Protein 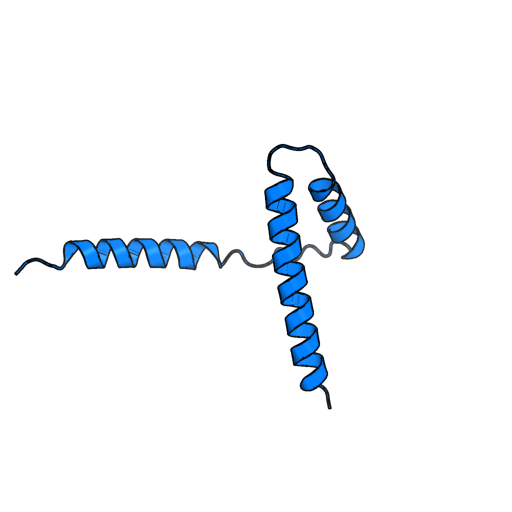AF-A0A7Y2NWG6-F1 (afdb_monomer)

Mean predicted aligned error: 16.25 Å

Sequence (76 aa):
MTTSMPHRLALGVVLLFALGCASGERNAAVDPDSQRVRDSAIGASKLPGAAGVRGAIRAADSASARRAREDSVAAP

Solvent-accessible surface area (backbone atoms only — not comparable to full-atom values): 4649 Å² total; per-residue (Å²): 144,85,76,66,65,66,55,55,55,53,52,51,54,53,50,55,57,58,60,67,74,66,75,74,81,80,89,63,96,62,58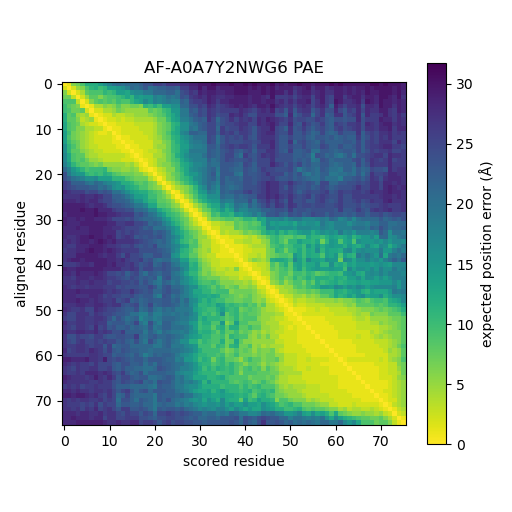,69,67,62,52,54,53,50,55,49,51,51,34,72,39,90,53,91,63,17,70,57,53,41,50,51,52,52,53,51,53,52,52,52,54,48,48,55,52,54,49,60,71,69,54,129

Radius of gyration: 19.22 Å; Cα contacts (8 Å, |Δi|>4): 11; chains: 1; bounding box: 58×33×40 Å

pLDDT: mean 72.67, std 11.43, range [47.09, 91.25]

Secondary structure (DSSP, 8-state):
---HHHHHHHHHHHHHHHHHTT---------HHHHHHHHHHHHHS--TTHHHHHHHHHHHHHHHHHHHHHHHHH--

Foldseek 3Di:
DDPPVVVVVVVVVVVVVVVVVPPDDDPDVDPPVNVVVVLVVLCVDPDVCSVVSVVVVVVVVVVVVVVVVVVVVVPD

Structure (mmCIF, N/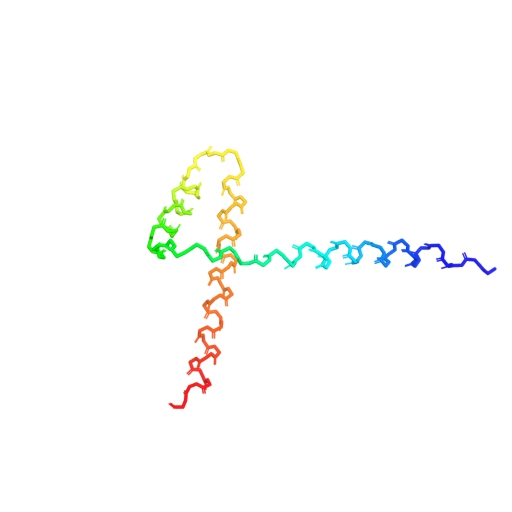CA/C/O backbone):
data_AF-A0A7Y2NWG6-F1
#
_entry.id   AF-A0A7Y2NWG6-F1
#
loop_
_atom_site.group_PDB
_atom_site.id
_atom_site.type_symbol
_atom_site.label_atom_id
_atom_site.label_alt_id
_atom_site.label_comp_id
_atom_site.label_asym_id
_atom_site.label_entity_id
_atom_site.label_seq_id
_atom_site.pdbx_PDB_ins_code
_atom_site.Cartn_x
_atom_site.Cartn_y
_atom_site.Cartn_z
_atom_site.occupancy
_atom_site.B_iso_or_equiv
_atom_site.auth_seq_id
_atom_site.auth_comp_id
_atom_site.auth_asym_id
_atom_site.auth_atom_id
_atom_site.pdbx_PDB_model_num
ATOM 1 N N . MET A 1 1 ? -39.050 -15.771 -17.154 1.00 47.09 1 MET A N 1
ATOM 2 C CA . MET A 1 1 ? -37.617 -15.563 -17.465 1.00 47.09 1 MET A CA 1
ATOM 3 C C . MET A 1 1 ? -37.216 -14.185 -16.934 1.00 47.09 1 MET A C 1
ATOM 5 O O . MET A 1 1 ? -37.366 -13.195 -17.631 1.00 47.09 1 MET A O 1
ATOM 9 N N . THR A 1 2 ? -36.838 -14.085 -15.656 1.00 55.12 2 THR A N 1
ATOM 10 C CA . THR A 1 2 ? -36.549 -12.805 -14.969 1.00 55.12 2 THR A CA 1
ATOM 11 C C . THR A 1 2 ? -35.249 -12.930 -14.167 1.00 55.12 2 THR A C 1
ATOM 13 O O . THR A 1 2 ? -35.266 -13.048 -12.948 1.00 55.12 2 THR A O 1
ATOM 16 N N . THR A 1 3 ? -34.106 -12.955 -14.856 1.00 57.50 3 THR A N 1
ATOM 17 C CA . THR A 1 3 ? -32.751 -13.052 -14.263 1.00 57.50 3 THR A CA 1
ATOM 18 C C . THR A 1 3 ? -31.946 -11.745 -14.374 1.00 57.50 3 THR A C 1
ATOM 20 O O . THR A 1 3 ? -30.728 -11.734 -14.196 1.00 57.50 3 THR A O 1
ATOM 23 N N . SER A 1 4 ? -32.605 -10.612 -14.647 1.00 59.19 4 SER A N 1
ATOM 24 C CA . SER A 1 4 ? -31.951 -9.312 -14.883 1.00 59.19 4 SER A CA 1
ATOM 25 C C . SER A 1 4 ? -31.618 -8.516 -13.611 1.00 59.19 4 SER A C 1
ATOM 27 O O . SER A 1 4 ? -30.740 -7.657 -13.647 1.00 59.19 4 SER A O 1
ATOM 29 N N . MET A 1 5 ? -32.267 -8.802 -12.478 1.00 59.25 5 MET A N 1
ATOM 30 C CA . MET A 1 5 ? -32.024 -8.120 -11.196 1.00 59.25 5 MET A CA 1
ATOM 31 C C . MET A 1 5 ? -30.660 -8.414 -10.536 1.00 59.25 5 MET A C 1
ATOM 33 O O . MET A 1 5 ? -29.995 -7.449 -10.156 1.00 59.25 5 MET A O 1
ATOM 37 N N . PRO A 1 6 ? -30.178 -9.672 -10.422 1.00 67.31 6 PRO A N 1
ATOM 38 C CA . PRO A 1 6 ? -28.908 -9.940 -9.737 1.00 67.31 6 PRO A CA 1
ATOM 39 C C . PRO A 1 6 ? -27.700 -9.381 -10.503 1.00 67.31 6 PRO A C 1
ATOM 41 O O . PRO A 1 6 ? -26.724 -8.953 -9.895 1.00 67.31 6 PRO A O 1
ATOM 44 N N . HIS A 1 7 ? -27.792 -9.306 -11.834 1.00 71.00 7 HIS A N 1
ATOM 45 C CA . HIS A 1 7 ? -26.727 -8.786 -12.693 1.00 71.00 7 HIS A CA 1
ATOM 46 C C . HIS A 1 7 ? -26.516 -7.277 -12.527 1.00 71.00 7 HIS A C 1
ATOM 48 O O . HIS A 1 7 ? -25.379 -6.814 -12.501 1.00 71.00 7 HIS A O 1
ATOM 54 N N . ARG A 1 8 ? -27.598 -6.501 -12.369 1.00 78.38 8 ARG A N 1
ATOM 55 C CA . ARG A 1 8 ? -27.502 -5.047 -12.150 1.00 78.38 8 ARG A CA 1
ATOM 56 C C . ARG A 1 8 ? -26.897 -4.714 -10.789 1.00 78.38 8 ARG A C 1
ATOM 58 O O . ARG A 1 8 ? -26.113 -3.776 -10.686 1.00 78.38 8 ARG A O 1
ATOM 65 N N . LEU A 1 9 ? -27.227 -5.508 -9.770 1.00 79.56 9 LEU A N 1
ATOM 66 C CA . LEU A 1 9 ? -26.675 -5.346 -8.428 1.00 79.56 9 LEU A CA 1
ATOM 67 C C . LEU A 1 9 ? -25.179 -5.700 -8.395 1.00 79.56 9 LEU A C 1
ATOM 69 O O . LEU A 1 9 ? -24.381 -4.938 -7.857 1.00 79.56 9 LEU A O 1
ATOM 73 N N . ALA A 1 10 ? -24.789 -6.800 -9.049 1.00 81.50 10 ALA A N 1
ATOM 74 C CA . ALA A 1 10 ? -23.389 -7.196 -9.183 1.00 81.50 10 ALA A CA 1
ATOM 75 C C . ALA A 1 10 ? -22.549 -6.136 -9.920 1.00 81.50 10 ALA A C 1
ATOM 77 O O . ALA A 1 10 ? -21.459 -5.791 -9.468 1.00 81.50 10 ALA A O 1
ATOM 78 N N . LEU A 1 11 ? -23.079 -5.559 -11.006 1.00 84.12 11 LEU A N 1
ATOM 79 C CA . LEU A 1 11 ? -22.410 -4.488 -11.751 1.00 84.12 11 LEU A CA 1
ATOM 80 C C . LEU A 1 11 ? -22.178 -3.238 -10.883 1.00 84.12 11 LEU A C 1
ATOM 82 O O . LEU A 1 11 ? -21.101 -2.646 -10.931 1.00 84.12 11 LEU A O 1
ATOM 86 N N . GLY A 1 12 ? -23.163 -2.859 -10.061 1.00 84.88 12 GLY A N 1
ATOM 87 C CA . GLY A 1 12 ? -23.048 -1.714 -9.153 1.00 84.88 12 GLY A CA 1
ATOM 88 C C . GLY A 1 12 ? -21.954 -1.887 -8.096 1.00 84.88 12 GLY A C 1
ATOM 89 O O . GLY A 1 12 ? -21.202 -0.951 -7.830 1.00 84.88 12 GLY A O 1
ATOM 90 N N . VAL A 1 13 ? -21.814 -3.094 -7.538 1.00 83.50 13 VAL A N 1
ATOM 91 C CA . VAL A 1 13 ? -20.768 -3.411 -6.548 1.00 83.50 13 VAL A CA 1
ATOM 92 C C . VAL A 1 13 ? -19.370 -3.349 -7.171 1.00 83.50 13 VAL A C 1
ATO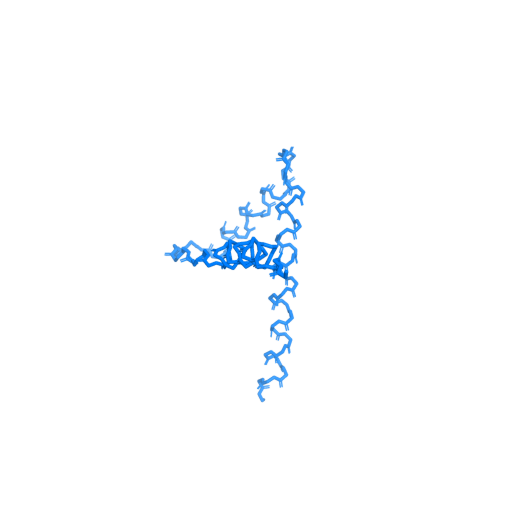M 94 O O . VAL A 1 13 ? -18.459 -2.776 -6.574 1.00 83.50 13 VAL A O 1
ATOM 97 N N . VAL A 1 14 ? -19.200 -3.876 -8.388 1.00 82.69 14 VAL A N 1
ATOM 98 C CA . VAL A 1 14 ? -17.917 -3.816 -9.111 1.00 82.69 14 VAL A CA 1
ATOM 99 C C . VAL A 1 14 ? -17.522 -2.369 -9.419 1.00 82.69 14 VAL A C 1
ATOM 101 O O . VAL A 1 14 ? -16.365 -1.993 -9.228 1.00 82.69 14 VAL A O 1
ATOM 104 N N . LEU A 1 15 ? -18.479 -1.535 -9.835 1.00 81.69 15 LEU A N 1
ATOM 105 C CA . LEU A 1 15 ? -18.227 -0.127 -10.143 1.00 81.69 15 LEU A CA 1
ATOM 106 C C . LEU A 1 15 ? -17.794 0.668 -8.900 1.00 81.69 15 LEU A C 1
ATOM 108 O O . LEU A 1 15 ? -16.845 1.448 -8.969 1.00 81.69 15 LEU A O 1
ATOM 112 N N . LEU A 1 16 ? -18.443 0.435 -7.754 1.00 79.50 16 LEU A N 1
ATOM 113 C CA . LEU A 1 16 ? -18.067 1.044 -6.472 1.00 79.50 16 LEU A CA 1
ATOM 114 C C . LEU A 1 16 ? -16.637 0.675 -6.054 1.00 79.50 16 LEU A C 1
ATOM 116 O O . LEU A 1 16 ? -15.897 1.535 -5.579 1.00 79.50 16 LEU A O 1
ATOM 120 N N . PHE A 1 17 ? -16.227 -0.578 -6.267 1.00 74.94 17 PHE A N 1
ATOM 121 C CA . PHE A 1 17 ? -14.869 -1.023 -5.952 1.00 74.94 17 PHE A CA 1
ATOM 122 C C . PHE A 1 17 ? -13.824 -0.392 -6.887 1.00 74.94 17 PHE A C 1
ATOM 124 O O . PHE A 1 17 ? -12.752 0.012 -6.437 1.00 74.94 17 PHE A O 1
ATOM 131 N N . ALA A 1 18 ? -14.154 -0.236 -8.173 1.00 72.62 18 ALA A N 1
ATOM 132 C CA . ALA A 1 18 ? -13.281 0.408 -9.153 1.00 72.62 18 ALA A CA 1
ATOM 133 C C . ALA A 1 18 ? -13.045 1.901 -8.848 1.00 72.62 18 ALA A C 1
ATOM 135 O O . ALA A 1 18 ? -11.928 2.393 -9.000 1.00 72.62 18 ALA A O 1
ATOM 136 N N . LEU A 1 19 ? -14.065 2.612 -8.356 1.00 69.62 19 LEU A N 1
ATOM 137 C CA . LEU A 1 19 ? -13.960 4.027 -7.971 1.00 69.62 19 LEU A CA 1
ATOM 138 C C . LEU A 1 19 ? -13.077 4.248 -6.728 1.00 69.62 19 LEU A C 1
ATOM 140 O O . LEU A 1 19 ? -12.438 5.291 -6.611 1.00 69.62 19 LEU A O 1
ATOM 144 N N . GLY A 1 20 ? -12.982 3.266 -5.824 1.00 61.81 20 GLY A N 1
ATOM 145 C CA . GLY A 1 20 ? -12.122 3.343 -4.635 1.00 61.81 20 GLY A CA 1
ATOM 146 C C . GLY A 1 20 ? -10.618 3.304 -4.937 1.00 61.81 20 GLY A C 1
ATOM 147 O O . GLY A 1 20 ? -9.823 3.849 -4.173 1.00 61.81 20 GLY A O 1
ATOM 148 N N . CYS A 1 21 ? -10.215 2.721 -6.070 1.00 61.97 21 CYS A N 1
ATOM 149 C CA . CYS A 1 21 ? -8.810 2.659 -6.492 1.00 61.97 21 CYS A CA 1
ATOM 150 C C . CYS A 1 21 ? -8.303 3.950 -7.159 1.00 61.97 21 CYS A C 1
ATOM 152 O O . CYS A 1 21 ? -7.102 4.079 -7.377 1.00 61.97 21 CYS A O 1
ATOM 154 N N . ALA A 1 22 ? -9.182 4.911 -7.464 1.00 56.00 22 ALA A N 1
ATOM 155 C CA . ALA A 1 22 ? -8.843 6.132 -8.199 1.00 56.00 22 ALA A CA 1
ATOM 156 C C . ALA A 1 22 ? -8.521 7.343 -7.295 1.00 56.00 22 ALA A C 1
ATOM 158 O O . ALA A 1 22 ? -8.664 8.490 -7.718 1.00 56.00 22 ALA A O 1
ATOM 159 N N . SER A 1 23 ? -8.081 7.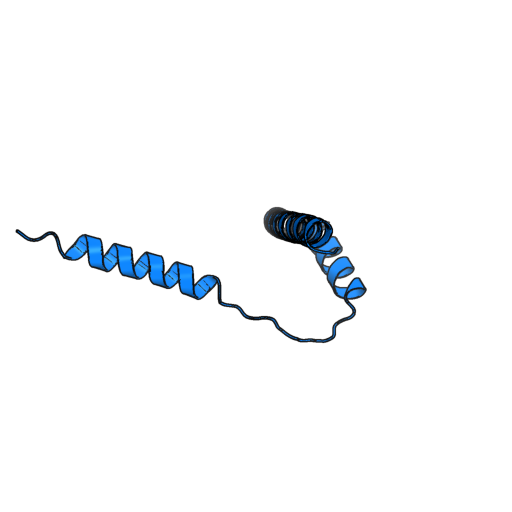124 -6.051 1.00 56.47 23 SER A N 1
ATOM 160 C CA . SER A 1 23 ? -7.558 8.213 -5.210 1.00 56.47 23 SER A CA 1
ATOM 161 C C . SER A 1 23 ? -6.138 8.575 -5.648 1.00 56.47 23 SER A C 1
ATOM 163 O O . SER A 1 23 ? -5.154 8.065 -5.119 1.00 56.47 23 SER A O 1
ATOM 165 N N . GLY A 1 24 ? -6.067 9.435 -6.664 1.00 56.41 24 GLY A N 1
ATOM 166 C CA . GLY A 1 24 ? -4.841 9.984 -7.229 1.00 56.41 24 GLY A CA 1
ATOM 167 C C . GLY A 1 24 ? -4.076 10.878 -6.251 1.00 56.41 24 GLY A C 1
ATOM 168 O O . GLY A 1 24 ? -4.606 11.841 -5.700 1.00 56.41 24 GLY A O 1
ATOM 169 N N . GLU A 1 25 ? -2.823 10.485 -6.043 1.00 58.81 25 GLU A N 1
ATOM 170 C CA . GLU A 1 25 ? -1.616 11.260 -5.749 1.00 58.81 25 GLU A CA 1
ATOM 171 C C . GLU A 1 25 ? -1.793 12.731 -5.314 1.00 58.81 25 GLU A C 1
ATOM 173 O O . GLU A 1 25 ? -1.988 13.646 -6.117 1.00 58.81 25 GLU A O 1
ATOM 178 N N . ARG A 1 26 ? -1.625 12.983 -4.009 1.00 53.97 26 ARG A N 1
ATOM 179 C CA . ARG A 1 26 ? -1.382 14.329 -3.478 1.00 53.97 26 ARG A CA 1
ATOM 180 C C . ARG A 1 26 ? 0.104 14.649 -3.633 1.00 53.97 26 ARG A C 1
ATOM 182 O O . ARG A 1 26 ? 0.902 14.294 -2.772 1.00 53.97 26 ARG A O 1
ATOM 189 N N . ASN A 1 27 ? 0.450 15.343 -4.718 1.00 52.34 27 ASN A N 1
ATOM 190 C 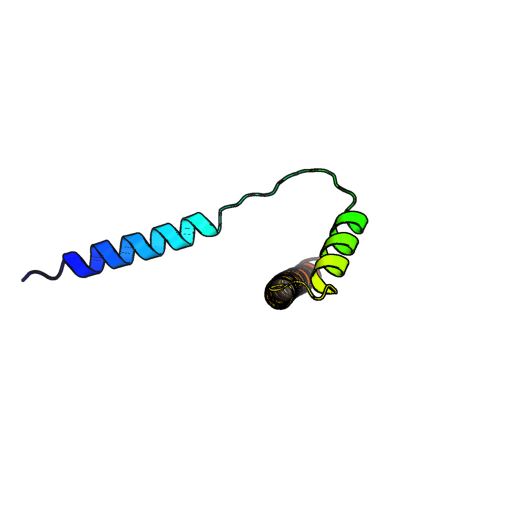CA . ASN A 1 27 ? 1.743 16.008 -4.909 1.00 52.34 27 ASN A CA 1
ATOM 191 C C . ASN A 1 27 ? 1.904 17.160 -3.903 1.00 52.34 27 ASN A C 1
ATOM 193 O O . ASN A 1 27 ? 1.769 18.334 -4.236 1.00 52.34 27 ASN A O 1
ATOM 197 N N . ALA A 1 28 ? 2.176 16.825 -2.647 1.00 56.62 28 ALA A N 1
ATOM 198 C CA . ALA A 1 28 ? 2.922 17.713 -1.779 1.00 56.62 28 ALA A CA 1
ATOM 199 C C . ALA A 1 28 ? 4.362 17.210 -1.839 1.00 56.62 28 ALA A C 1
ATOM 201 O O . ALA A 1 28 ? 4.614 16.055 -1.498 1.00 56.62 28 ALA A O 1
ATOM 202 N N . ALA A 1 29 ? 5.286 18.053 -2.307 1.00 55.34 29 ALA A N 1
ATOM 203 C CA . ALA A 1 29 ? 6.725 17.825 -2.220 1.00 55.34 29 ALA A CA 1
ATOM 204 C C . ALA A 1 29 ? 7.139 17.835 -0.738 1.00 55.34 29 ALA A C 1
ATOM 206 O O . ALA A 1 29 ? 7.723 18.780 -0.221 1.00 55.34 29 ALA A O 1
ATOM 207 N N . VAL A 1 30 ? 6.709 16.806 -0.022 1.00 57.41 30 VAL A N 1
ATOM 208 C CA . VAL A 1 30 ? 7.100 16.490 1.336 1.00 57.41 30 VAL A CA 1
ATOM 209 C C . VAL A 1 30 ? 8.270 15.554 1.160 1.00 57.41 30 VAL A C 1
ATOM 211 O O . VAL A 1 30 ? 8.118 14.505 0.529 1.00 57.41 30 VAL A O 1
ATOM 214 N N . ASP A 1 31 ? 9.418 15.987 1.673 1.00 61.00 31 ASP A N 1
ATOM 215 C CA . ASP A 1 31 ? 10.670 15.246 1.666 1.00 61.00 31 ASP A CA 1
ATOM 216 C C . ASP A 1 31 ? 10.389 13.743 1.876 1.00 61.00 31 ASP A C 1
ATOM 218 O O . ASP A 1 31 ? 9.726 13.392 2.864 1.00 61.00 31 ASP A O 1
ATOM 222 N N . PRO A 1 32 ? 10.780 12.865 0.935 1.00 58.75 32 PRO A N 1
ATOM 223 C CA . PRO A 1 32 ? 10.422 11.450 0.980 1.00 58.75 32 PRO A CA 1
ATOM 224 C C . PRO A 1 32 ? 10.885 10.771 2.274 1.00 58.75 32 PRO A C 1
ATOM 226 O O . PRO A 1 32 ? 10.226 9.839 2.743 1.00 58.75 32 PRO A O 1
ATOM 229 N N . ASP A 1 33 ? 11.940 11.284 2.909 1.00 68.56 33 ASP A N 1
ATOM 230 C CA . ASP A 1 33 ? 12.419 10.787 4.194 1.00 68.56 33 ASP A CA 1
ATOM 231 C C . ASP A 1 33 ? 11.429 11.138 5.317 1.00 68.56 33 ASP A C 1
ATOM 233 O O . ASP A 1 33 ? 11.069 10.306 6.153 1.00 68.56 33 ASP A O 1
ATOM 237 N N . SER A 1 34 ? 10.854 12.341 5.275 1.00 70.12 34 SER A N 1
ATOM 238 C CA . SER A 1 34 ? 9.863 12.788 6.259 1.00 70.12 34 SER A CA 1
ATOM 239 C C . SER A 1 34 ? 8.521 12.041 6.177 1.00 70.12 34 SER A C 1
ATOM 241 O O . SER A 1 34 ? 7.875 11.846 7.213 1.00 70.12 34 SER A O 1
ATOM 243 N N . GLN A 1 35 ? 8.111 11.563 4.993 1.00 70.88 35 GLN A N 1
ATOM 244 C CA . GLN A 1 35 ? 6.926 10.701 4.851 1.00 70.88 35 GLN A CA 1
ATOM 245 C C . GLN A 1 35 ? 7.194 9.304 5.413 1.00 70.88 35 GLN A C 1
ATOM 247 O O . GLN A 1 35 ? 6.423 8.803 6.232 1.00 70.88 35 GLN A O 1
ATOM 252 N N . ARG A 1 36 ? 8.340 8.711 5.060 1.00 70.19 36 ARG A N 1
ATOM 253 C CA . ARG A 1 36 ? 8.714 7.363 5.505 1.00 70.19 36 ARG A CA 1
ATOM 254 C C . ARG A 1 36 ? 8.893 7.283 7.020 1.00 70.19 36 ARG A C 1
ATOM 256 O O . ARG A 1 36 ? 8.490 6.301 7.649 1.00 70.19 36 ARG A O 1
ATOM 263 N N . VAL A 1 37 ? 9.440 8.340 7.621 1.00 74.50 37 VAL A N 1
ATOM 264 C CA . VAL A 1 37 ? 9.567 8.484 9.078 1.00 74.50 37 VAL A CA 1
ATOM 265 C C . VAL A 1 37 ? 8.194 8.588 9.751 1.00 74.50 37 VAL A C 1
ATOM 267 O O . VAL A 1 37 ? 7.957 7.917 10.758 1.00 74.50 37 VAL A O 1
ATOM 270 N N . ARG A 1 38 ? 7.259 9.371 9.196 1.00 73.12 38 ARG A N 1
ATOM 271 C CA . ARG A 1 38 ? 5.892 9.500 9.735 1.00 73.12 38 ARG A CA 1
ATOM 272 C C . ARG A 1 38 ? 5.116 8.188 9.664 1.00 73.12 38 ARG A C 1
ATOM 274 O O . ARG A 1 38 ? 4.529 7.778 10.666 1.00 73.12 38 ARG A O 1
ATOM 281 N N . ASP A 1 39 ? 5.170 7.502 8.532 1.00 67.38 39 ASP A N 1
ATOM 282 C CA . ASP A 1 39 ? 4.485 6.223 8.330 1.00 67.38 39 ASP A CA 1
ATOM 283 C C . ASP A 1 39 ? 5.052 5.127 9.242 1.00 67.38 39 ASP A C 1
ATOM 285 O O . ASP A 1 39 ? 4.304 4.328 9.817 1.00 67.38 39 ASP A O 1
ATOM 289 N N . SER A 1 40 ? 6.368 5.153 9.476 1.00 62.91 40 SER A N 1
ATOM 290 C CA . SER A 1 40 ? 7.036 4.281 10.446 1.00 62.91 40 SER A CA 1
ATOM 291 C C . SER A 1 40 ? 6.598 4.574 11.881 1.00 62.91 40 SER A C 1
ATOM 293 O O . SER A 1 40 ? 6.385 3.634 12.643 1.00 62.91 40 SER A O 1
ATOM 295 N N . ALA A 1 41 ? 6.407 5.843 12.256 1.00 69.69 41 ALA A N 1
ATOM 296 C CA . ALA A 1 41 ? 5.935 6.227 13.587 1.00 69.69 41 ALA A CA 1
ATOM 297 C C . ALA A 1 41 ? 4.472 5.815 13.830 1.00 69.69 41 ALA A C 1
ATOM 299 O O . ALA A 1 41 ? 4.151 5.269 14.889 1.00 69.69 41 ALA A O 1
ATOM 300 N N . ILE A 1 42 ? 3.588 6.010 12.844 1.00 71.62 42 ILE A N 1
ATOM 301 C CA . ILE A 1 42 ? 2.180 5.591 12.940 1.00 71.62 42 ILE A CA 1
ATOM 302 C C . ILE A 1 42 ? 2.076 4.070 12.964 1.00 71.62 42 ILE A C 1
ATOM 304 O O . ILE A 1 42 ? 1.380 3.519 13.818 1.00 71.62 42 ILE A O 1
ATOM 308 N N . GLY A 1 43 ? 2.823 3.383 12.098 1.00 63.19 43 GLY A N 1
ATOM 309 C CA . GLY A 1 43 ? 2.951 1.936 12.148 1.00 63.19 43 GLY A CA 1
ATOM 310 C C . GLY A 1 43 ? 3.444 1.482 13.522 1.00 63.19 43 GLY A C 1
ATOM 311 O O . GLY A 1 43 ? 2.789 0.665 14.163 1.00 63.19 43 GLY A O 1
ATOM 312 N N . ALA A 1 44 ? 4.556 2.031 14.019 1.00 68.25 44 ALA A N 1
ATOM 313 C CA . ALA A 1 44 ? 5.164 1.695 15.310 1.00 68.25 44 ALA A CA 1
ATOM 314 C C . ALA A 1 44 ? 4.246 1.938 16.525 1.00 68.25 44 ALA A C 1
ATOM 316 O O . ALA A 1 44 ? 4.422 1.289 17.557 1.00 68.25 44 ALA A O 1
ATOM 317 N N . SER A 1 45 ? 3.265 2.833 16.398 1.00 66.50 45 SER A N 1
ATOM 318 C CA . SER A 1 45 ? 2.377 3.233 17.488 1.00 66.50 45 SER A CA 1
ATOM 319 C C . SER A 1 45 ? 1.428 2.118 17.961 1.00 66.50 45 SER A C 1
ATOM 321 O O . SER A 1 45 ? 1.087 1.190 17.228 1.00 66.50 45 SER A O 1
ATOM 323 N N . LYS A 1 46 ? 0.960 2.231 19.212 1.00 70.25 46 LYS A N 1
ATOM 324 C CA . LYS A 1 46 ? -0.084 1.370 19.807 1.00 70.25 46 LYS A CA 1
ATOM 325 C C . LYS A 1 46 ? -1.504 1.875 19.511 1.00 70.25 46 LYS A C 1
ATOM 327 O O . LYS A 1 46 ? -2.432 1.572 20.257 1.00 70.25 46 LYS A O 1
ATOM 332 N N . LEU A 1 47 ? -1.678 2.678 18.461 1.00 76.19 47 LEU A N 1
ATOM 333 C CA . LEU A 1 47 ? -2.995 3.185 18.094 1.00 76.19 47 LEU A CA 1
ATOM 334 C C . LEU A 1 47 ? -3.885 2.030 17.595 1.00 76.19 47 LEU A C 1
ATOM 336 O O . LEU A 1 47 ? -3.410 1.168 16.844 1.00 76.19 47 LEU A O 1
ATOM 340 N N . PRO A 1 48 ? -5.175 1.990 17.974 1.00 64.56 48 PRO A N 1
ATOM 341 C CA . PRO A 1 48 ? -6.128 1.052 17.392 1.00 64.56 48 PRO A CA 1
ATOM 342 C C . PRO A 1 48 ? -6.117 1.181 15.862 1.00 64.56 48 PRO A C 1
ATOM 344 O O . PRO A 1 48 ? -6.226 2.282 15.333 1.00 64.56 48 PRO A O 1
ATOM 347 N N . GLY A 1 49 ? -5.940 0.069 15.144 1.00 75.12 49 GLY A N 1
ATOM 348 C CA . GLY A 1 49 ? -5.845 0.069 13.676 1.00 75.12 49 GLY A CA 1
ATOM 349 C C . GLY A 1 49 ? -4.432 0.238 13.092 1.00 75.12 49 GLY A C 1
ATOM 350 O O . GLY A 1 49 ? -4.260 0.039 11.890 1.00 75.12 49 GLY A O 1
ATOM 351 N N . ALA A 1 50 ? -3.395 0.482 13.907 1.00 78.12 50 ALA A N 1
ATOM 352 C CA . ALA A 1 50 ? -2.004 0.581 13.435 1.00 78.12 50 ALA A CA 1
ATOM 353 C C . ALA A 1 50 ? -1.504 -0.701 12.735 1.00 78.12 50 ALA A C 1
ATOM 355 O O . ALA A 1 50 ? -0.704 -0.636 11.802 1.00 78.12 50 ALA A O 1
ATOM 356 N N . ALA A 1 51 ? -2.016 -1.873 13.129 1.00 76.62 51 ALA A N 1
ATOM 357 C CA . ALA A 1 51 ? -1.731 -3.139 12.451 1.00 76.62 51 ALA A CA 1
ATOM 358 C C . ALA A 1 51 ? -2.218 -3.147 10.989 1.00 76.62 51 ALA A C 1
ATOM 360 O O . ALA A 1 51 ? -1.517 -3.658 10.116 1.00 76.62 51 ALA A O 1
ATOM 361 N N . GLY A 1 52 ? -3.375 -2.533 10.711 1.00 81.75 52 GLY A N 1
ATOM 362 C CA . GLY A 1 52 ? -3.901 -2.385 9.353 1.00 81.75 52 GLY A CA 1
ATOM 363 C C . GLY A 1 52 ? -3.031 -1.459 8.504 1.00 81.75 52 GLY A C 1
ATOM 364 O O . GLY A 1 52 ? -2.675 -1.807 7.381 1.00 81.75 52 GLY A O 1
ATOM 365 N N . VAL A 1 53 ? -2.596 -0.334 9.080 1.00 80.62 53 VAL A N 1
ATOM 366 C CA . VAL A 1 53 ? -1.680 0.613 8.420 1.00 80.62 53 VAL A CA 1
ATOM 367 C C . VAL A 1 53 ? -0.334 -0.050 8.104 1.00 80.62 53 VAL A C 1
ATOM 369 O O . VAL A 1 53 ? 0.131 0.025 6.969 1.00 80.62 53 VAL A O 1
ATOM 372 N N . ARG A 1 54 ? 0.261 -0.791 9.053 1.00 77.94 54 ARG A N 1
ATOM 373 C CA . ARG A 1 54 ? 1.484 -1.577 8.792 1.00 77.94 54 ARG A CA 1
ATOM 374 C C . ARG A 1 54 ? 1.298 -2.591 7.666 1.00 77.94 54 ARG A C 1
ATOM 376 O O . ARG A 1 54 ? 2.214 -2.781 6.871 1.00 77.94 54 ARG A O 1
ATOM 383 N N . GLY A 1 55 ? 0.148 -3.264 7.619 1.00 83.12 55 GLY A N 1
ATOM 384 C CA . GLY A 1 55 ? -0.176 -4.219 6.560 1.00 83.12 55 GLY A CA 1
ATOM 385 C C . GLY A 1 55 ? -0.207 -3.557 5.183 1.00 83.12 55 GLY A C 1
ATOM 386 O O . GLY A 1 55 ? 0.423 -4.054 4.252 1.00 83.12 55 GLY A O 1
ATOM 387 N N . ALA A 1 56 ? -0.864 -2.399 5.080 1.00 85.12 56 ALA A N 1
ATOM 388 C CA . ALA A 1 56 ? -0.924 -1.616 3.849 1.00 85.12 56 ALA A CA 1
ATOM 389 C C . ALA A 1 56 ? 0.466 -1.138 3.394 1.00 85.12 56 ALA A C 1
ATOM 391 O O . ALA A 1 56 ? 0.822 -1.330 2.232 1.00 85.12 56 ALA A O 1
ATOM 392 N N . ILE A 1 57 ? 1.282 -0.610 4.317 1.00 83.94 57 ILE A N 1
ATOM 393 C CA . ILE A 1 57 ? 2.662 -0.187 4.025 1.00 83.94 57 ILE A CA 1
ATOM 394 C C . ILE A 1 57 ? 3.495 -1.371 3.512 1.00 83.94 57 ILE A C 1
ATOM 396 O O . ILE A 1 57 ? 4.166 -1.252 2.492 1.00 83.94 57 ILE A O 1
ATOM 400 N N . ARG A 1 58 ? 3.407 -2.549 4.149 1.00 83.88 58 ARG A N 1
ATOM 401 C CA . ARG A 1 58 ? 4.134 -3.749 3.692 1.00 83.88 58 ARG A CA 1
ATOM 402 C C . ARG A 1 58 ? 3.710 -4.214 2.302 1.00 83.88 58 ARG A C 1
ATOM 404 O O . ARG A 1 5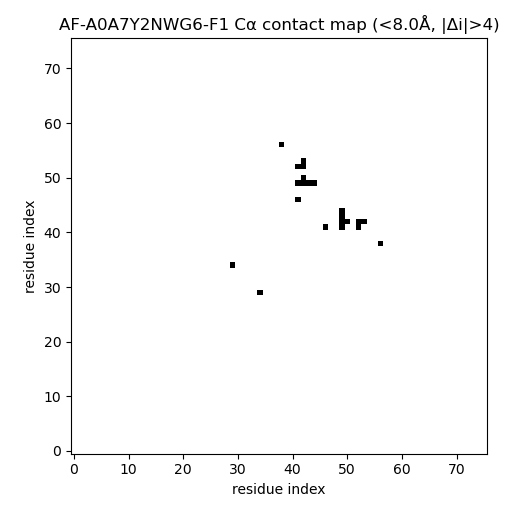8 ? 4.557 -4.658 1.527 1.00 83.88 58 ARG A O 1
ATOM 411 N N . ALA A 1 59 ? 2.417 -4.154 1.993 1.00 88.25 59 ALA A N 1
ATOM 412 C CA . ALA A 1 59 ? 1.918 -4.513 0.671 1.00 88.25 59 ALA A CA 1
ATOM 413 C C . ALA A 1 59 ? 2.439 -3.540 -0.399 1.00 88.25 59 ALA A C 1
ATOM 415 O O . ALA A 1 59 ? 2.893 -3.982 -1.456 1.00 88.25 59 ALA A O 1
ATOM 416 N N . ALA A 1 60 ? 2.445 -2.238 -0.096 1.00 84.56 60 ALA A N 1
ATOM 417 C CA . ALA A 1 60 ? 2.996 -1.209 -0.972 1.00 84.56 60 ALA A CA 1
ATOM 418 C C . ALA A 1 60 ? 4.506 -1.398 -1.207 1.00 84.56 60 ALA A C 1
ATOM 420 O O . ALA A 1 60 ? 4.939 -1.429 -2.359 1.00 84.56 60 ALA A O 1
ATOM 421 N N . ASP A 1 61 ? 5.285 -1.626 -0.143 1.00 84.88 61 ASP A N 1
ATOM 422 C CA . ASP A 1 61 ? 6.725 -1.914 -0.225 1.00 84.88 61 ASP A CA 1
ATOM 423 C C . ASP A 1 61 ? 7.014 -3.193 -1.034 1.00 84.88 61 ASP A C 1
ATOM 425 O O . ASP A 1 61 ? 7.981 -3.269 -1.790 1.00 84.88 61 ASP A O 1
ATO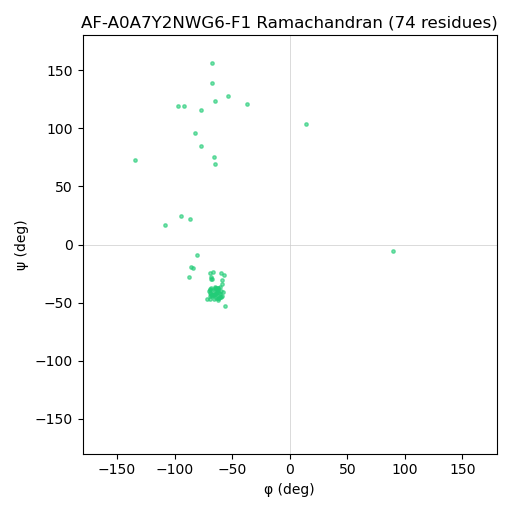M 429 N N . SER A 1 62 ? 6.162 -4.215 -0.919 1.00 84.06 62 SER A N 1
ATOM 430 C CA . SER A 1 62 ? 6.316 -5.453 -1.696 1.00 84.06 62 SER A CA 1
ATOM 431 C C . SER A 1 62 ? 6.075 -5.220 -3.191 1.00 84.06 62 SER A C 1
ATOM 433 O O . SER A 1 62 ? 6.779 -5.781 -4.032 1.00 84.06 62 SER A O 1
ATOM 435 N N . ALA A 1 63 ? 5.095 -4.381 -3.533 1.00 88.44 63 ALA A N 1
ATOM 436 C CA . ALA A 1 63 ? 4.801 -4.020 -4.915 1.00 88.44 63 ALA A CA 1
ATOM 437 C C . ALA A 1 63 ? 5.906 -3.145 -5.528 1.00 88.44 63 ALA A C 1
ATOM 439 O O . ALA A 1 63 ? 6.308 -3.392 -6.665 1.00 88.44 63 ALA A O 1
ATOM 440 N N . SER A 1 64 ? 6.433 -2.167 -4.783 1.00 85.88 64 SER A N 1
ATOM 441 C CA . SER A 1 64 ? 7.546 -1.328 -5.246 1.00 85.88 64 SER A CA 1
ATOM 442 C C . SER A 1 64 ? 8.822 -2.148 -5.451 1.00 85.88 64 SER A C 1
ATOM 444 O O . SER A 1 64 ? 9.458 -2.030 -6.496 1.00 85.88 64 SER A O 1
ATOM 446 N N . ALA A 1 65 ? 9.142 -3.062 -4.527 1.00 88.50 65 ALA A N 1
ATOM 447 C CA . ALA A 1 65 ? 10.276 -3.972 -4.664 1.00 88.50 65 ALA A CA 1
ATOM 448 C C . ALA A 1 65 ? 10.136 -4.900 -5.878 1.00 88.50 65 ALA A C 1
ATOM 450 O O . ALA A 1 65 ? 11.124 -5.195 -6.549 1.00 88.50 65 ALA A O 1
ATOM 451 N N . ARG A 1 66 ? 8.917 -5.363 -6.181 1.00 86.94 66 ARG A N 1
ATOM 452 C CA . ARG A 1 66 ? 8.661 -6.169 -7.379 1.00 86.94 66 ARG A CA 1
ATOM 453 C C . ARG A 1 66 ? 8.885 -5.369 -8.661 1.00 86.94 66 ARG A C 1
ATOM 455 O O . ARG A 1 66 ? 9.595 -5.860 -9.531 1.00 86.94 66 ARG A O 1
ATOM 462 N N . ARG A 1 67 ? 8.348 -4.148 -8.751 1.00 86.50 67 ARG A N 1
ATOM 463 C CA . ARG A 1 67 ? 8.572 -3.266 -9.910 1.00 86.50 67 ARG A CA 1
ATOM 464 C C . ARG A 1 67 ? 10.053 -2.969 -10.112 1.00 86.50 67 ARG A C 1
ATOM 466 O O . ARG A 1 67 ? 10.547 -3.144 -11.209 1.00 86.50 67 ARG A O 1
ATOM 473 N N . ALA A 1 68 ? 10.785 -2.667 -9.040 1.00 87.25 68 ALA A N 1
ATOM 474 C CA . ALA A 1 68 ? 12.228 -2.445 -9.118 1.00 87.25 68 ALA A CA 1
ATOM 475 C C . ALA A 1 68 ? 12.993 -3.663 -9.672 1.00 87.25 68 ALA A C 1
ATOM 477 O O . ALA A 1 68 ? 13.979 -3.498 -10.384 1.00 87.25 68 ALA A O 1
ATOM 478 N N . ARG A 1 69 ? 12.539 -4.893 -9.379 1.00 87.38 69 ARG A N 1
ATOM 479 C CA . ARG A 1 69 ? 13.111 -6.110 -9.982 1.00 87.38 69 ARG A CA 1
ATOM 480 C C . ARG A 1 69 ? 12.779 -6.220 -11.466 1.00 87.38 69 ARG A C 1
ATOM 482 O O . ARG A 1 69 ? 13.659 -6.556 -12.248 1.00 87.38 69 ARG A O 1
ATOM 489 N N . GLU A 1 70 ? 11.533 -5.957 -11.842 1.00 91.25 70 GLU A N 1
ATOM 490 C CA . GLU A 1 70 ? 11.097 -5.962 -13.244 1.00 91.25 70 GLU A CA 1
ATOM 491 C C . GLU A 1 70 ? 11.884 -4.913 -14.054 1.00 91.25 70 GLU A C 1
ATOM 493 O O . GLU A 1 70 ? 12.460 -5.246 -15.089 1.00 91.25 70 GLU A O 1
ATOM 498 N N . ASP A 1 71 ? 12.041 -3.705 -13.512 1.00 86.19 71 ASP A N 1
ATOM 499 C CA . ASP A 1 71 ? 12.841 -2.625 -14.094 1.00 86.19 71 ASP A CA 1
ATOM 500 C C . ASP A 1 71 ? 14.328 -2.993 -14.178 1.00 86.19 71 ASP A C 1
ATOM 502 O O . ASP A 1 71 ? 14.970 -2.708 -15.182 1.00 86.19 71 ASP A O 1
ATOM 506 N N . SER A 1 72 ? 14.884 -3.683 -13.174 1.00 81.38 72 SER A N 1
ATOM 507 C CA . SER A 1 72 ? 16.288 -4.130 -13.203 1.00 81.38 72 SER A CA 1
ATOM 508 C C . SER A 1 72 ? 16.584 -5.180 -14.275 1.00 81.38 72 SER A C 1
ATOM 510 O O . SER A 1 72 ? 17.728 -5.316 -14.690 1.00 81.38 72 SER A O 1
ATOM 512 N N . VAL A 1 73 ? 15.567 -5.927 -14.716 1.00 84.12 73 VAL A N 1
ATOM 513 C CA . VAL A 1 73 ? 15.683 -6.889 -15.823 1.00 84.12 73 VAL A CA 1
ATOM 514 C C . VAL A 1 73 ? 15.442 -6.200 -17.172 1.00 84.12 73 VAL A C 1
ATOM 516 O O . VAL A 1 73 ? 15.961 -6.650 -18.190 1.00 84.12 73 VAL A O 1
ATOM 519 N N . ALA A 1 74 ? 14.656 -5.120 -17.188 1.00 77.56 74 ALA A N 1
ATOM 520 C CA . ALA A 1 74 ? 14.364 -4.330 -18.382 1.00 77.56 74 ALA A CA 1
ATOM 521 C C . ALA A 1 74 ? 15.417 -3.243 -18.685 1.00 77.56 74 ALA A C 1
ATOM 523 O O . ALA A 1 74 ? 15.474 -2.764 -19.817 1.00 77.56 74 ALA A O 1
ATOM 524 N N . ALA A 1 75 ? 16.230 -2.846 -17.703 1.00 62.97 75 ALA A N 1
ATOM 525 C CA . ALA A 1 75 ? 17.359 -1.940 -17.887 1.00 62.97 75 ALA A CA 1
ATOM 526 C C . ALA A 1 75 ? 18.547 -2.708 -18.519 1.00 62.97 75 ALA A C 1
ATOM 528 O O . ALA A 1 75 ? 19.034 -3.649 -17.890 1.00 62.97 75 ALA A O 1
ATOM 529 N N . PRO A 1 76 ? 18.973 -2.362 -19.753 1.00 56.22 76 PRO A N 1
ATOM 530 C CA . PRO A 1 76 ? 20.040 -3.055 -20.483 1.00 56.22 76 PRO A CA 1
ATOM 531 C C . PRO A 1 76 ? 21.440 -2.846 -19.892 1.00 5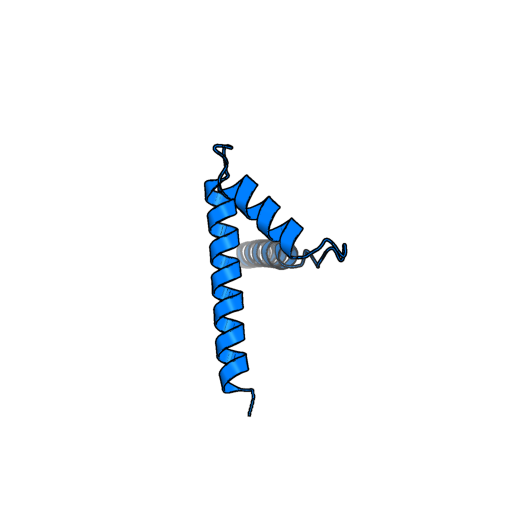6.22 76 PRO A C 1
ATOM 533 O O . PRO A 1 76 ? 21.685 -1.775 -19.288 1.00 56.22 76 PRO A O 1
#